Protein AF-A0A4R7VSG6-F1 (afdb_monomer_lite)

Foldseek 3Di:
DDDPPPPPDPLVRDPCSVVVVVVVCPVPPCPVVVVVVVVVVVVVVVVVVVVVVVVD

Radius of gyration: 24.95 Å; chains: 1; bounding box: 33×31×74 Å

Structure (mmCIF, N/CA/C/O backbone):
data_AF-A0A4R7VSG6-F1
#
_entry.id   AF-A0A4R7VSG6-F1
#
loop_
_atom_site.group_PDB
_atom_site.id
_atom_site.type_symbol
_atom_site.label_atom_id
_atom_site.label_alt_id
_atom_site.label_comp_id
_atom_site.label_asym_id
_atom_site.label_entity_id
_atom_site.label_seq_id
_atom_site.pdbx_PDB_ins_code
_atom_site.Cartn_x
_atom_site.Cartn_y
_atom_site.Cartn_z
_atom_site.occupancy
_atom_site.B_iso_or_equiv
_atom_site.auth_seq_id
_atom_site.auth_comp_id
_atom_site.auth_asym_id
_atom_site.auth_atom_id
_atom_site.pdbx_PDB_model_num
ATOM 1 N N . MET A 1 1 ? 7.707 26.773 -54.108 1.00 54.03 1 MET A N 1
ATOM 2 C CA . MET A 1 1 ? 7.702 26.253 -52.728 1.00 54.03 1 MET A CA 1
ATOM 3 C C . MET A 1 1 ? 7.430 24.770 -52.813 1.00 54.03 1 MET A C 1
ATOM 5 O O . MET A 1 1 ? 6.622 24.394 -53.657 1.00 54.03 1 MET A O 1
ATOM 9 N N . PRO A 1 2 ? 8.126 23.967 -52.007 1.00 45.44 2 PRO A N 1
ATOM 10 C CA . PRO A 1 2 ? 7.419 22.884 -51.349 1.00 45.44 2 PRO A CA 1
ATOM 11 C C . PRO A 1 2 ? 7.733 22.913 -49.852 1.00 45.44 2 PRO A C 1
ATOM 13 O O . PRO A 1 2 ? 8.872 22.731 -49.447 1.00 45.44 2 PRO A O 1
ATOM 16 N N . ASP A 1 3 ? 6.734 23.301 -49.070 1.00 59.25 3 ASP A N 1
ATOM 17 C CA . ASP A 1 3 ? 6.227 22.558 -47.917 1.00 59.25 3 ASP A CA 1
ATOM 18 C C . ASP A 1 3 ? 7.237 21.582 -47.281 1.00 59.25 3 ASP A C 1
ATOM 20 O O . ASP A 1 3 ? 7.202 20.377 -47.521 1.00 59.25 3 ASP A O 1
ATOM 24 N N . ASP A 1 4 ? 8.124 22.122 -46.437 1.00 61.00 4 ASP A N 1
ATOM 25 C CA . ASP A 1 4 ? 8.922 21.365 -45.462 1.00 61.00 4 ASP A CA 1
ATOM 26 C C . ASP A 1 4 ? 8.003 20.855 -44.331 1.00 61.00 4 ASP A C 1
ATOM 28 O O . ASP A 1 4 ? 8.182 21.167 -43.149 1.00 61.00 4 ASP A O 1
ATOM 32 N N . GLU A 1 5 ? 6.949 20.121 -44.686 1.00 60.81 5 GLU A N 1
ATOM 33 C CA . GLU A 1 5 ? 6.149 19.406 -43.703 1.00 60.81 5 GLU A CA 1
ATOM 34 C C . GLU A 1 5 ? 6.980 18.209 -43.216 1.00 60.81 5 GLU A C 1
ATOM 36 O O . GLU A 1 5 ? 7.420 17.402 -44.040 1.00 60.81 5 GLU A O 1
ATOM 41 N N . PRO A 1 6 ? 7.257 18.085 -41.902 1.00 59.94 6 PRO A N 1
ATOM 42 C CA . PRO A 1 6 ? 7.988 16.942 -41.384 1.00 59.94 6 PRO A CA 1
ATOM 43 C C . PRO A 1 6 ? 7.193 15.688 -41.726 1.00 59.94 6 PRO A C 1
ATOM 45 O O . PRO A 1 6 ? 6.069 15.507 -41.256 1.00 59.94 6 PRO A O 1
ATOM 48 N N . GLU A 1 7 ? 7.786 14.853 -42.576 1.00 60.72 7 GLU A N 1
ATOM 49 C CA . GLU A 1 7 ? 7.207 13.598 -43.024 1.00 60.72 7 GLU A CA 1
ATOM 50 C C . GLU A 1 7 ? 6.765 12.817 -41.783 1.00 60.72 7 GLU A C 1
ATOM 52 O O . GLU A 1 7 ? 7.559 12.543 -40.878 1.00 60.72 7 GLU A O 1
ATOM 57 N N . TRP A 1 8 ? 5.461 12.558 -41.674 1.00 65.00 8 TRP A N 1
ATOM 58 C CA . TRP A 1 8 ? 4.911 11.848 -40.530 1.00 65.00 8 TRP A CA 1
ATOM 59 C C . TRP A 1 8 ? 5.396 10.400 -40.600 1.00 65.00 8 TRP A C 1
ATOM 61 O O . TRP A 1 8 ? 4.855 9.582 -41.342 1.00 65.00 8 TRP A O 1
ATOM 71 N N . ILE A 1 9 ? 6.465 10.099 -39.862 1.00 66.19 9 ILE A N 1
ATOM 72 C CA . ILE A 1 9 ? 7.003 8.746 -39.752 1.00 66.19 9 ILE A CA 1
ATOM 73 C C . ILE A 1 9 ? 6.055 7.972 -38.827 1.00 66.19 9 ILE A C 1
ATOM 75 O O . ILE A 1 9 ? 5.882 8.379 -37.670 1.00 66.19 9 ILE A O 1
ATOM 79 N N . PRO A 1 10 ? 5.421 6.884 -39.300 1.00 63.41 10 PRO A N 1
ATOM 80 C CA . PRO A 1 10 ? 4.559 6.083 -38.449 1.00 63.41 10 PRO A CA 1
ATOM 81 C C . PRO A 1 10 ? 5.379 5.549 -37.265 1.00 63.41 10 PRO A C 1
ATOM 83 O O . PRO A 1 10 ? 6.576 5.281 -37.369 1.00 63.41 10 PRO A O 1
ATOM 86 N N . LEU A 1 11 ? 4.753 5.507 -36.087 1.00 57.59 11 LEU A N 1
ATOM 87 C CA . LEU A 1 11 ? 5.442 5.337 -34.800 1.00 57.59 11 LEU A CA 1
ATOM 88 C C . LEU A 1 11 ? 6.227 4.014 -34.697 1.00 57.59 11 LEU A C 1
ATOM 90 O O . LEU A 1 11 ? 7.143 3.904 -33.891 1.00 57.59 11 LEU A O 1
ATOM 94 N N . ASP A 1 12 ? 5.861 3.031 -35.514 1.00 63.97 12 ASP A N 1
ATOM 95 C CA . ASP A 1 12 ? 6.496 1.722 -35.674 1.00 63.97 12 ASP A CA 1
ATOM 96 C C . ASP A 1 12 ? 7.747 1.741 -36.572 1.00 63.97 12 ASP A C 1
ATOM 98 O O . ASP A 1 12 ? 8.573 0.835 -36.490 1.00 63.97 12 ASP A O 1
ATOM 102 N N . ALA A 1 13 ? 7.917 2.774 -37.401 1.00 62.66 13 ALA A N 1
ATOM 103 C CA . ALA A 1 13 ? 9.076 2.971 -38.269 1.00 62.66 13 ALA A CA 1
ATOM 104 C C . ALA A 1 13 ? 10.175 3.842 -37.634 1.00 62.66 13 ALA A C 1
ATOM 106 O O . ALA A 1 13 ? 11.255 3.978 -38.211 1.00 62.66 13 ALA A O 1
ATOM 107 N N . ASN A 1 14 ? 9.931 4.431 -36.456 1.00 59.53 14 ASN A N 1
ATOM 108 C CA . ASN A 1 14 ? 10.936 5.196 -35.721 1.00 59.53 14 ASN A CA 1
ATOM 109 C C . ASN A 1 14 ? 11.656 4.291 -34.700 1.00 59.53 14 ASN A C 1
ATOM 111 O O . ASN A 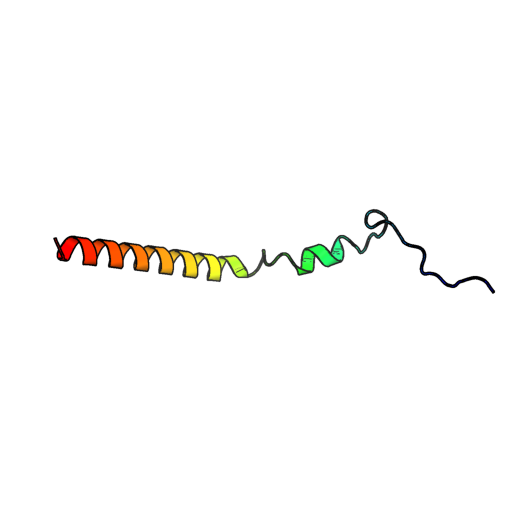1 14 ? 11.096 4.025 -33.636 1.00 59.53 14 ASN A O 1
ATOM 115 N N . PRO A 1 15 ? 12.905 3.860 -34.960 1.00 62.22 15 PRO A N 1
ATOM 116 C CA . PRO A 1 15 ? 13.645 2.974 -34.056 1.00 62.22 15 PRO A CA 1
ATOM 117 C C . PRO A 1 15 ? 13.921 3.605 -32.682 1.00 62.22 15 PRO A C 1
ATOM 119 O O . PRO A 1 15 ? 14.192 2.891 -31.726 1.00 62.22 15 PRO A O 1
ATOM 122 N N . HIS A 1 16 ? 13.803 4.932 -32.559 1.00 56.47 16 HIS A N 1
ATOM 123 C CA . HIS A 1 16 ? 13.930 5.661 -31.294 1.00 56.47 16 HIS A CA 1
ATOM 124 C C . HIS A 1 16 ? 12.602 5.805 -30.521 1.00 56.47 16 HIS A C 1
ATOM 126 O O . HIS A 1 16 ? 12.559 6.495 -29.499 1.00 56.47 16 HIS A O 1
ATOM 132 N 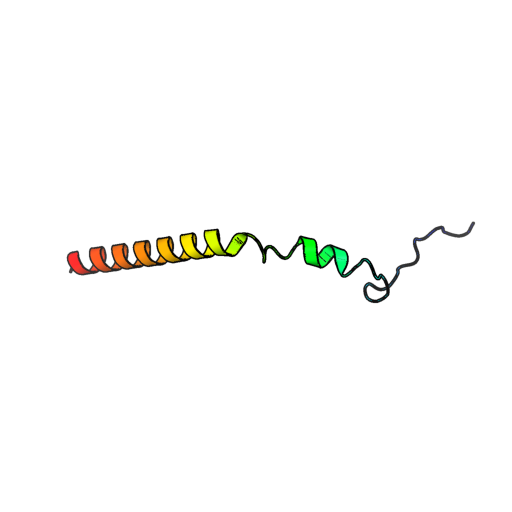N . ALA A 1 17 ? 11.492 5.235 -31.011 1.00 58.62 17 ALA A N 1
ATOM 133 C CA . ALA A 1 17 ? 10.196 5.286 -30.326 1.00 58.62 17 ALA A CA 1
ATOM 134 C C . ALA A 1 17 ? 10.117 4.327 -29.126 1.00 58.62 17 ALA A C 1
ATOM 136 O O . ALA A 1 17 ? 9.432 4.646 -28.151 1.00 58.62 17 ALA A O 1
ATOM 137 N N . ASP A 1 18 ? 10.842 3.207 -29.169 1.00 57.31 18 ASP A N 1
ATOM 138 C CA . ASP A 1 18 ? 10.958 2.283 -28.035 1.00 57.31 18 ASP A CA 1
ATOM 139 C C . ASP A 1 18 ? 11.875 2.848 -26.934 1.00 57.31 18 ASP A C 1
ATOM 141 O O . ASP A 1 18 ? 11.506 2.795 -25.763 1.00 57.31 18 ASP A O 1
ATOM 145 N N . ASP A 1 19 ? 12.959 3.555 -27.293 1.00 57.28 19 ASP A N 1
ATOM 146 C CA . ASP A 1 19 ? 13.893 4.191 -26.337 1.00 57.28 19 ASP A CA 1
ATOM 147 C C . ASP A 1 19 ? 13.211 5.174 -25.362 1.00 57.28 19 ASP A C 1
ATOM 149 O O . ASP A 1 19 ? 13.703 5.427 -24.262 1.00 57.28 19 ASP A O 1
ATOM 153 N N . LYS A 1 20 ? 12.073 5.771 -25.750 1.00 53.72 20 LYS A N 1
ATOM 154 C CA . LYS A 1 20 ? 11.332 6.723 -24.901 1.00 53.72 20 LYS A CA 1
ATOM 155 C C . LYS A 1 20 ? 10.255 6.078 -24.033 1.00 53.72 20 LYS A C 1
ATOM 157 O O . LYS A 1 20 ? 9.759 6.747 -23.124 1.00 53.72 20 LYS A O 1
ATOM 162 N N . ARG A 1 21 ? 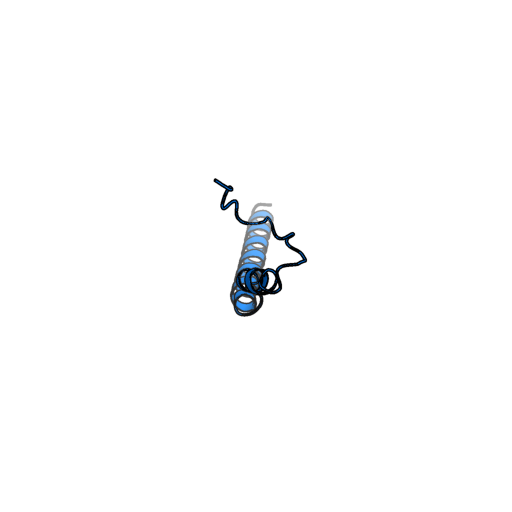9.883 4.820 -24.289 1.00 55.50 21 ARG A N 1
ATOM 163 C CA . ARG A 1 21 ? 8.969 4.067 -23.411 1.00 55.50 21 ARG A CA 1
ATOM 164 C C . ARG A 1 21 ? 9.690 3.585 -22.158 1.00 55.50 21 ARG A C 1
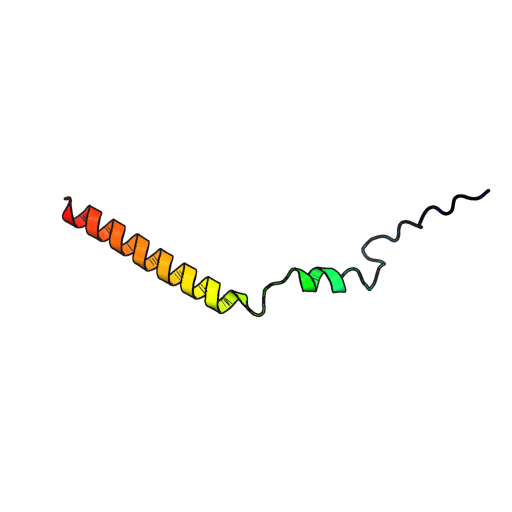ATOM 166 O O . ARG A 1 21 ? 9.109 3.658 -21.079 1.00 55.50 21 ARG A O 1
ATOM 173 N N . ASP A 1 22 ? 10.968 3.245 -22.282 1.00 55.75 22 ASP A N 1
ATOM 174 C CA . ASP A 1 22 ? 11.798 2.767 -21.168 1.00 55.75 22 ASP A CA 1
ATOM 175 C C . ASP A 1 22 ? 12.070 3.843 -20.098 1.00 55.75 22 ASP A C 1
ATOM 177 O O . ASP A 1 22 ? 12.366 3.526 -18.949 1.00 55.75 22 ASP A O 1
ATOM 181 N N . ILE A 1 23 ? 11.912 5.131 -20.429 1.00 56.03 23 ILE A N 1
ATOM 182 C CA . ILE A 1 23 ? 12.064 6.250 -19.476 1.00 56.03 23 ILE A CA 1
ATOM 183 C C . ILE A 1 23 ? 10.867 6.326 -18.506 1.00 56.03 23 ILE A C 1
ATOM 185 O O . ILE A 1 23 ? 10.974 6.883 -17.413 1.00 56.03 23 ILE A O 1
ATOM 189 N N . LEU A 1 24 ? 9.717 5.770 -18.900 1.00 55.81 24 LEU A N 1
ATOM 190 C CA . LEU A 1 24 ? 8.465 5.777 -18.139 1.00 55.81 24 LEU A CA 1
ATOM 191 C C . LEU A 1 24 ? 8.217 4.481 -17.366 1.00 55.81 24 LEU A C 1
ATOM 193 O O . LEU A 1 24 ? 7.164 4.367 -16.739 1.00 55.81 24 LEU A O 1
ATOM 197 N N . ASP A 1 25 ? 9.158 3.537 -17.387 1.00 56.56 25 ASP A N 1
ATOM 198 C CA . ASP A 1 25 ? 9.057 2.290 -16.639 1.00 56.56 25 ASP A CA 1
ATOM 199 C C . ASP A 1 25 ? 9.870 2.417 -15.331 1.00 56.56 25 ASP A C 1
ATOM 201 O O .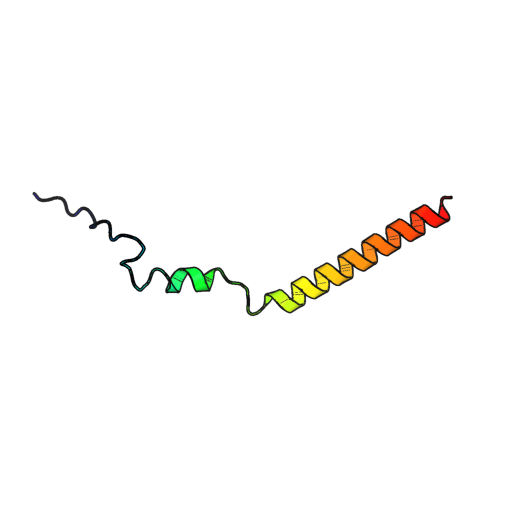 ASP A 1 25 ? 11.073 2.144 -15.308 1.00 56.56 25 ASP A O 1
ATOM 205 N N . PRO A 1 26 ? 9.269 2.840 -14.194 1.00 59.47 26 PRO A N 1
ATOM 206 C CA . PRO A 1 26 ? 9.958 2.952 -12.902 1.00 59.47 26 PRO A CA 1
ATOM 207 C C . PRO A 1 26 ? 10.257 1.575 -12.270 1.00 59.47 26 PRO A C 1
ATOM 209 O O . PRO A 1 26 ? 10.267 1.404 -11.050 1.00 59.47 26 PRO A O 1
ATOM 212 N N . VAL A 1 27 ? 10.503 0.553 -13.091 1.00 58.41 27 VAL A N 1
ATOM 213 C CA . VAL A 1 27 ? 10.616 -0.856 -12.690 1.00 58.41 27 VAL A CA 1
ATOM 214 C C . VAL A 1 27 ? 11.845 -1.113 -11.805 1.00 58.41 27 VAL A C 1
ATOM 216 O O . VAL A 1 27 ? 11.874 -2.098 -11.066 1.00 58.41 27 VAL A O 1
ATOM 219 N N . GLY A 1 28 ? 12.831 -0.211 -11.798 1.00 54.16 28 GLY A N 1
ATOM 220 C CA . GLY A 1 28 ? 14.084 -0.382 -11.054 1.00 54.16 28 GLY A CA 1
ATOM 221 C C . GLY A 1 28 ? 14.081 0.075 -9.588 1.00 54.16 28 GLY A C 1
ATOM 222 O O . GLY A 1 28 ? 14.655 -0.611 -8.742 1.00 54.16 28 GLY A O 1
ATOM 223 N N . GLU A 1 29 ? 13.447 1.205 -9.249 1.00 54.59 29 GLU A N 1
ATOM 224 C CA . GLU A 1 29 ? 13.593 1.830 -7.914 1.00 54.59 29 GLU A CA 1
ATOM 225 C C . GLU A 1 29 ? 12.333 1.763 -7.030 1.00 54.59 29 GLU A C 1
ATOM 227 O O . GLU A 1 29 ? 12.439 1.822 -5.799 1.00 54.59 29 GLU A O 1
ATOM 232 N N . ASP A 1 30 ? 11.149 1.528 -7.606 1.00 55.22 30 ASP A N 1
ATOM 233 C CA . ASP A 1 30 ? 9.870 1.649 -6.887 1.00 55.22 30 ASP A CA 1
ATOM 234 C C . ASP A 1 30 ? 9.465 0.429 -6.046 1.00 55.22 30 ASP A C 1
ATOM 236 O O . ASP A 1 30 ? 8.522 0.490 -5.252 1.00 55.22 30 ASP A O 1
ATOM 240 N N . LEU A 1 31 ? 10.177 -0.697 -6.140 1.00 58.75 31 LEU A N 1
ATOM 241 C CA . LEU A 1 31 ? 9.823 -1.911 -5.387 1.00 58.75 31 LEU A CA 1
ATOM 242 C C . LEU A 1 31 ? 9.909 -1.709 -3.865 1.00 58.75 31 LEU A C 1
ATOM 244 O O . LEU A 1 31 ? 9.110 -2.279 -3.115 1.00 58.75 31 LEU A O 1
ATOM 248 N N . LYS A 1 32 ? 10.852 -0.882 -3.393 1.00 63.44 32 LYS A N 1
ATOM 249 C CA . LYS A 1 32 ? 11.033 -0.602 -1.958 1.00 63.44 32 LYS A CA 1
ATOM 250 C C . LYS A 1 32 ? 9.911 0.283 -1.421 1.00 63.44 32 LYS A C 1
ATOM 252 O O . LYS A 1 32 ? 9.309 -0.061 -0.405 1.00 63.44 32 LYS A O 1
ATOM 257 N N . TYR A 1 33 ? 9.585 1.366 -2.125 1.00 70.88 33 TYR A N 1
ATOM 258 C CA . TYR A 1 33 ? 8.501 2.267 -1.735 1.00 70.88 33 TYR A CA 1
ATOM 259 C C . TYR A 1 33 ? 7.139 1.588 -1.852 1.00 70.88 33 TYR A C 1
ATOM 261 O O . TYR A 1 33 ? 6.346 1.658 -0.915 1.00 70.88 33 TYR A O 1
ATOM 269 N N . ARG A 1 34 ? 6.902 0.808 -2.913 1.00 77.69 34 ARG A N 1
ATOM 270 C CA . ARG A 1 34 ? 5.679 0.011 -3.070 1.00 77.69 34 ARG A CA 1
ATOM 271 C C . ARG A 1 34 ? 5.484 -0.984 -1.927 1.00 77.69 34 ARG A C 1
ATOM 273 O O . ARG A 1 34 ? 4.364 -1.134 -1.442 1.00 77.69 34 ARG A O 1
ATOM 280 N N . ARG A 1 35 ? 6.557 -1.635 -1.462 1.00 79.50 35 ARG A N 1
ATOM 281 C CA . ARG A 1 35 ? 6.507 -2.555 -0.315 1.00 79.50 35 ARG A CA 1
ATOM 282 C C . ARG A 1 35 ? 6.224 -1.821 0.998 1.00 79.50 35 ARG A C 1
ATOM 284 O O . ARG A 1 35 ? 5.420 -2.308 1.787 1.00 79.50 35 ARG A O 1
ATOM 291 N N . LEU A 1 36 ? 6.841 -0.659 1.219 1.00 84.31 36 LEU A N 1
ATOM 292 C CA . LEU A 1 36 ? 6.582 0.180 2.396 1.00 84.31 36 LEU A CA 1
ATOM 293 C C . LEU A 1 36 ? 5.138 0.691 2.433 1.00 84.31 36 LEU A C 1
ATOM 295 O O . LEU A 1 36 ? 4.488 0.594 3.473 1.00 84.31 36 LEU A O 1
ATOM 299 N N . ILE A 1 37 ? 4.619 1.160 1.296 1.00 85.25 37 ILE A N 1
ATOM 300 C CA . ILE A 1 37 ? 3.222 1.588 1.149 1.00 85.25 37 ILE A CA 1
ATOM 301 C C . ILE A 1 37 ? 2.284 0.425 1.481 1.00 85.25 37 ILE A C 1
ATOM 303 O O . ILE A 1 37 ? 1.364 0.594 2.277 1.00 85.25 37 ILE A O 1
ATOM 307 N N . TRP A 1 38 ? 2.549 -0.769 0.943 1.00 88.88 38 TRP A N 1
ATOM 308 C CA . TRP A 1 38 ? 1.747 -1.963 1.224 1.00 88.88 38 TRP A CA 1
ATOM 309 C C . TRP A 1 38 ? 1.728 -2.331 2.711 1.00 88.88 38 TRP A C 1
ATOM 311 O O . TRP A 1 38 ? 0.665 -2.603 3.264 1.00 88.88 38 TRP A O 1
ATOM 321 N N . ILE A 1 39 ? 2.891 -2.313 3.370 1.00 89.94 39 ILE A N 1
ATOM 322 C CA . ILE A 1 39 ? 2.998 -2.603 4.807 1.00 89.94 39 ILE A CA 1
ATOM 323 C C . ILE A 1 39 ? 2.210 -1.570 5.622 1.00 89.94 39 ILE A C 1
ATOM 325 O O . ILE A 1 39 ? 1.436 -1.951 6.500 1.00 89.94 39 ILE A O 1
ATOM 329 N N . GLY A 1 40 ? 2.361 -0.280 5.310 1.00 92.19 40 GLY A N 1
ATOM 330 C CA . GLY A 1 40 ? 1.625 0.791 5.984 1.00 92.19 40 GLY A CA 1
ATOM 331 C C . GLY A 1 40 ? 0.110 0.642 5.837 1.00 92.19 40 GLY A C 1
ATOM 332 O O . GLY A 1 40 ? -0.623 0.785 6.816 1.00 92.19 40 GLY A O 1
ATOM 333 N N . LEU A 1 41 ? -0.355 0.277 4.641 1.00 94.50 41 LEU A N 1
ATOM 334 C CA . LEU A 1 41 ? -1.773 0.071 4.350 1.00 94.50 41 LEU A CA 1
ATOM 335 C C . LEU A 1 41 ? -2.343 -1.107 5.158 1.00 94.50 41 LEU A C 1
ATOM 337 O O . LEU A 1 41 ? -3.391 -0.969 5.786 1.00 94.50 41 LEU A O 1
ATOM 341 N N . VAL A 1 42 ? -1.623 -2.231 5.225 1.00 94.94 42 VAL A N 1
ATOM 342 C CA . VAL A 1 42 ? -2.031 -3.408 6.016 1.00 94.94 42 VAL A CA 1
ATOM 343 C C . VAL A 1 42 ? -2.114 -3.085 7.508 1.00 94.94 42 VAL A C 1
ATOM 345 O O . VAL A 1 42 ? -3.103 -3.435 8.152 1.00 94.94 42 VAL A O 1
ATOM 348 N N . ILE A 1 43 ? -1.111 -2.395 8.058 1.00 96.12 43 ILE A N 1
ATOM 349 C CA . ILE A 1 43 ? -1.106 -1.998 9.475 1.00 96.12 43 ILE A CA 1
ATOM 350 C C . ILE A 1 43 ? -2.275 -1.051 9.771 1.00 96.12 43 ILE A C 1
ATOM 352 O O . ILE A 1 43 ? -2.975 -1.240 10.766 1.00 96.12 43 ILE A O 1
ATOM 356 N N . GLY A 1 44 ? -2.523 -0.070 8.897 1.00 94.88 44 GLY A N 1
ATOM 357 C CA . GLY A 1 44 ? -3.640 0.863 9.046 1.00 94.88 44 GLY A CA 1
ATOM 358 C C . GLY A 1 44 ? -4.997 0.158 9.049 1.00 94.88 44 GLY A C 1
ATOM 359 O O . GLY A 1 44 ? -5.816 0.406 9.931 1.00 94.88 44 GLY A O 1
ATOM 360 N N . VAL A 1 45 ? -5.218 -0.773 8.116 1.00 95.88 45 VAL A N 1
ATOM 361 C CA . VAL A 1 45 ? -6.462 -1.559 8.051 1.00 95.88 45 VAL A CA 1
ATOM 362 C C . VAL A 1 45 ? -6.644 -2.409 9.310 1.00 95.88 45 VAL A C 1
ATOM 364 O O . VAL A 1 45 ? -7.727 -2.398 9.895 1.00 95.88 45 VAL A O 1
ATOM 367 N N . LEU A 1 46 ? -5.595 -3.097 9.770 1.00 96.12 46 LEU A N 1
ATOM 368 C 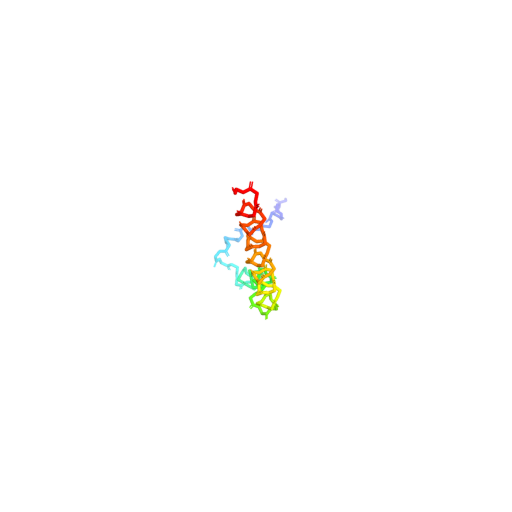CA . LEU A 1 46 ? -5.651 -3.895 10.999 1.00 96.12 46 LEU A CA 1
ATOM 369 C C . LEU A 1 46 ? -5.994 -3.044 12.227 1.00 96.12 46 LEU A C 1
ATOM 371 O O . LEU A 1 46 ? -6.812 -3.462 13.045 1.00 96.12 46 LEU A O 1
ATOM 375 N N . ALA A 1 47 ? -5.420 -1.845 12.340 1.00 95.44 47 ALA A N 1
ATOM 376 C CA . ALA A 1 47 ? -5.725 -0.928 13.434 1.00 95.44 47 ALA A CA 1
ATOM 377 C C . ALA A 1 47 ? -7.203 -0.501 13.428 1.00 95.44 47 ALA A C 1
ATOM 379 O O . ALA A 1 47 ? -7.848 -0.530 14.474 1.00 95.44 47 ALA A O 1
ATOM 380 N N . VAL A 1 48 ? -7.761 -0.166 12.259 1.00 95.75 48 VAL A N 1
ATOM 381 C CA . VAL A 1 48 ? -9.182 0.208 12.131 1.00 95.75 48 VAL A CA 1
ATOM 382 C C . VAL A 1 48 ? -10.094 -0.951 12.526 1.00 95.75 48 VAL A C 1
ATOM 384 O O . VAL A 1 48 ? -11.026 -0.751 13.302 1.00 95.75 48 VAL A O 1
ATOM 387 N N . VAL A 1 49 ? -9.811 -2.168 12.053 1.00 95.75 49 VAL A N 1
ATOM 388 C CA . VAL A 1 49 ? -10.584 -3.368 12.419 1.00 95.75 49 VAL A CA 1
ATOM 389 C C . VAL A 1 49 ? -10.566 -3.593 13.933 1.00 95.75 49 VAL A C 1
ATOM 391 O O . VAL A 1 49 ? -11.606 -3.879 14.522 1.00 95.75 49 VAL A O 1
ATOM 394 N N . LEU A 1 50 ? -9.407 -3.421 14.572 1.00 96.38 50 LEU A N 1
ATOM 395 C CA . LEU A 1 50 ? -9.250 -3.620 16.012 1.00 96.38 50 LEU A CA 1
ATOM 396 C C . LEU A 1 50 ? -9.995 -2.556 16.835 1.00 96.38 50 LEU A C 1
ATOM 398 O O . LEU A 1 50 ? -10.612 -2.888 17.844 1.00 96.38 50 LEU A O 1
ATOM 402 N N . VAL A 1 51 ? -9.999 -1.299 16.378 1.00 94.69 51 VAL A N 1
ATOM 403 C CA . VAL A 1 51 ? -10.795 -0.218 16.987 1.00 94.69 51 VAL A CA 1
ATOM 404 C C . VAL A 1 51 ? -12.290 -0.501 16.869 1.00 94.69 51 VAL A C 1
ATOM 406 O O . VAL A 1 51 ? -13.011 -0.352 17.852 1.00 94.69 51 VAL A O 1
ATOM 409 N N . VAL A 1 52 ? -12.758 -0.932 15.693 1.00 94.94 52 VAL A N 1
ATOM 410 C CA . VAL A 1 52 ? -14.167 -1.300 15.494 1.00 94.94 52 VAL A CA 1
ATOM 411 C C . VAL A 1 52 ? -14.546 -2.466 16.402 1.00 94.94 52 VAL A C 1
ATOM 413 O O . VAL A 1 52 ? -15.589 -2.408 17.037 1.00 94.94 52 VAL A O 1
ATOM 416 N N . TRP A 1 53 ? -13.697 -3.490 16.517 1.00 96.12 53 TRP A N 1
ATOM 417 C CA . TRP A 1 53 ? -13.956 -4.635 17.390 1.00 96.12 53 TRP A CA 1
ATOM 418 C C . TRP A 1 53 ? -14.071 -4.248 18.869 1.00 96.12 53 TRP A C 1
ATOM 420 O O . TRP A 1 53 ? -14.963 -4.741 19.540 1.00 96.12 53 TRP A O 1
ATOM 430 N N . LEU A 1 54 ? -13.223 -3.339 19.364 1.00 89.94 54 LEU A N 1
ATOM 431 C CA . LEU A 1 54 ? -13.301 -2.830 20.743 1.00 89.94 54 LEU A CA 1
ATOM 432 C C . LEU A 1 54 ? -14.529 -1.947 21.009 1.00 89.94 54 LEU A C 1
ATOM 434 O O . LEU A 1 54 ? -14.885 -1.734 22.165 1.00 89.94 54 LEU A O 1
ATOM 438 N N . ALA A 1 55 ? -15.127 -1.375 19.962 1.00 84.69 55 ALA A N 1
ATOM 439 C CA . ALA A 1 55 ? -16.323 -0.548 20.080 1.00 84.69 55 ALA A CA 1
ATOM 440 C C . ALA A 1 55 ? -17.622 -1.371 20.191 1.00 84.69 55 ALA A C 1
ATOM 442 O O . ALA A 1 55 ? -18.661 -0.795 20.519 1.00 84.69 55 ALA A O 1
ATOM 443 N N . PHE A 1 56 ? -17.563 -2.678 19.909 1.00 82.00 56 PHE A N 1
ATOM 444 C CA . PHE A 1 56 ? -18.656 -3.641 20.074 1.00 82.00 56 PHE A CA 1
ATOM 445 C C . PHE A 1 56 ? -18.502 -4.437 21.373 1.00 82.00 56 PHE A C 1
ATOM 447 O O . PHE A 1 56 ? -19.553 -4.713 21.994 1.00 82.00 56 PHE A O 1
#

Organism: NCBI:txid502181

pLDDT: mean 72.06, std 16.72, range [45.44, 96.38]

Sequence (56 aa):
MPDDEPEWIPLDANPHADDKRDILDPVGEDLKYRRLIWIGLVIGVLAVVLVVWLAF

Secondary structure (DSSP, 8-state):
----------TTT-TTSSTTTGGG--TTTHHHHHHHHHHHHHHHHHHHHHHHHHH-